Protein AF-A0A7U3GRD9-F1 (afdb_monomer_lite)

Secondary structure (DSSP, 8-state):
------HHHHHHHHHTT--SEEE-SS-EEE-HHHHHHHHHHTT-----------HHHHHHHHHHHHHHHHHHHHHHHTS--------SHHHHHHHHHHHHHHHHHHHHHHH-

Sequence (112 aa):
MSEITDRKELKRSLGKSESLVKFTKSDAMLNEKHIGVLKKLAGRFLIVTNTDLNDKEAVSAYKEQWTIERSFRTIKSFLEIRPVYHWKVDRIKSHVFVCELSLLLSRLIEEG

Structure (mmCIF, N/CA/C/O backbone):
data_AF-A0A7U3GRD9-F1
#
_entry.id   AF-A0A7U3GRD9-F1
#
loop_
_atom_site.group_PDB
_atom_site.id
_atom_site.type_symbol
_atom_site.label_atom_id
_atom_site.label_alt_id
_atom_site.label_comp_id
_atom_site.label_asym_id
_atom_site.label_entity_id
_atom_site.label_seq_id
_atom_site.pdbx_PDB_ins_code
_atom_site.Cartn_x
_atom_site.Cartn_y
_atom_site.Cartn_z
_atom_site.occupancy
_atom_site.B_iso_or_equiv
_atom_site.auth_seq_id
_atom_site.auth_comp_id
_atom_site.auth_asym_id
_atom_site.auth_atom_id
_atom_site.pdbx_PDB_model_num
ATOM 1 N N . MET A 1 1 ? 22.494 10.656 -20.342 1.00 37.72 1 MET A N 1
ATOM 2 C CA . MET A 1 1 ? 21.074 10.442 -20.000 1.00 37.72 1 MET A CA 1
ATOM 3 C C . MET A 1 1 ? 20.423 9.899 -21.260 1.00 37.72 1 MET A C 1
ATOM 5 O O . MET A 1 1 ? 20.237 10.668 -22.187 1.00 37.72 1 MET A O 1
ATOM 9 N N . SER A 1 2 ? 20.289 8.574 -21.405 1.00 41.00 2 SER A N 1
ATOM 10 C CA . SER A 1 2 ? 19.784 8.020 -22.669 1.00 41.00 2 SER A CA 1
ATOM 11 C C . SER A 1 2 ? 18.305 8.365 -22.791 1.00 41.00 2 SER A C 1
ATOM 13 O O . SER A 1 2 ? 17.501 7.847 -22.014 1.00 41.00 2 SER A O 1
ATOM 15 N N . GLU A 1 3 ? 17.976 9.243 -23.733 1.00 45.75 3 GLU A N 1
ATOM 16 C CA . GLU A 1 3 ? 16.608 9.483 -24.177 1.00 45.75 3 GLU A CA 1
ATOM 17 C C . GLU A 1 3 ? 15.943 8.141 -24.475 1.00 45.75 3 GLU A C 1
ATOM 19 O O . GLU A 1 3 ? 16.416 7.350 -25.294 1.00 45.75 3 GLU A O 1
ATOM 24 N N . ILE A 1 4 ? 14.866 7.846 -23.752 1.00 49.62 4 ILE A N 1
ATOM 25 C CA . ILE A 1 4 ? 13.993 6.736 -24.099 1.00 49.62 4 ILE A CA 1
ATOM 26 C C . ILE A 1 4 ? 12.976 7.319 -25.078 1.00 49.62 4 ILE A C 1
ATOM 28 O O . ILE A 1 4 ? 12.031 7.993 -24.680 1.00 49.62 4 ILE A O 1
ATOM 32 N N . THR A 1 5 ? 13.249 7.116 -26.364 1.00 52.41 5 THR A N 1
ATOM 33 C CA . THR A 1 5 ? 12.686 7.856 -27.505 1.00 52.41 5 THR A CA 1
ATOM 34 C C . THR A 1 5 ? 11.188 7.640 -27.775 1.00 52.41 5 THR A C 1
ATOM 36 O O . THR A 1 5 ? 10.647 8.322 -28.634 1.00 52.41 5 THR A O 1
ATOM 39 N N . ASP A 1 6 ? 10.454 6.786 -27.050 1.00 59.50 6 ASP A N 1
ATOM 40 C CA . ASP A 1 6 ? 8.997 6.712 -27.252 1.00 59.50 6 ASP A CA 1
ATOM 41 C C . ASP A 1 6 ? 8.202 6.276 -26.002 1.00 59.50 6 ASP A C 1
ATOM 43 O O . ASP A 1 6 ? 8.162 5.104 -25.609 1.00 59.50 6 ASP A O 1
ATOM 47 N N . ARG A 1 7 ? 7.495 7.239 -25.387 1.00 58.59 7 ARG A N 1
ATOM 48 C CA . ARG A 1 7 ? 6.572 7.034 -24.248 1.00 58.59 7 ARG A CA 1
ATOM 49 C C . ARG A 1 7 ? 5.423 6.081 -24.614 1.00 58.59 7 ARG A C 1
ATOM 51 O O . ARG A 1 7 ? 4.863 5.426 -23.729 1.00 58.59 7 ARG A O 1
ATOM 58 N N . LYS A 1 8 ? 5.065 5.991 -25.901 1.00 58.78 8 LYS A N 1
ATOM 59 C CA . LYS A 1 8 ? 4.002 5.123 -26.427 1.00 58.78 8 LYS A CA 1
ATOM 60 C C . LYS A 1 8 ? 4.475 3.675 -26.539 1.00 58.78 8 LYS A C 1
ATOM 62 O O . LYS A 1 8 ? 3.721 2.770 -26.181 1.00 58.78 8 LYS A O 1
ATOM 67 N N . GLU A 1 9 ? 5.718 3.463 -26.965 1.00 59.34 9 GLU A N 1
ATOM 68 C CA . GLU A 1 9 ? 6.349 2.142 -27.042 1.00 59.34 9 GLU A CA 1
ATOM 69 C C . GLU A 1 9 ? 6.573 1.552 -25.642 1.00 59.34 9 GLU A C 1
ATOM 71 O O . GLU A 1 9 ? 6.168 0.417 -25.395 1.00 59.34 9 GLU A O 1
ATOM 76 N N . LEU A 1 10 ? 7.063 2.357 -24.689 1.00 61.88 10 LEU A N 1
ATOM 77 C CA . LEU A 1 10 ? 7.202 1.963 -23.277 1.00 61.88 10 LEU A CA 1
ATOM 78 C C . LEU A 1 10 ? 5.867 1.549 -22.640 1.00 61.88 10 LEU A C 1
ATOM 80 O O . LEU A 1 10 ? 5.771 0.496 -22.010 1.00 61.88 10 LEU A O 1
ATOM 84 N N . LYS A 1 11 ? 4.807 2.356 -22.807 1.00 60.03 11 LYS A N 1
ATOM 85 C CA . LYS A 1 11 ? 3.467 2.008 -22.297 1.00 60.03 11 LYS A CA 1
ATOM 86 C C . LYS A 1 11 ? 2.943 0.709 -22.913 1.00 60.03 11 LYS A C 1
ATOM 88 O O . LYS A 1 11 ? 2.283 -0.069 -22.227 1.00 60.03 11 LYS A O 1
ATOM 93 N N . ARG A 1 12 ? 3.243 0.464 -24.192 1.00 57.47 12 ARG A N 1
ATOM 94 C CA . ARG A 1 12 ? 2.816 -0.736 -24.922 1.00 57.47 12 ARG A CA 1
ATOM 95 C C . ARG A 1 12 ? 3.586 -1.984 -24.485 1.00 57.47 12 ARG A C 1
ATOM 97 O O . ARG A 1 12 ? 2.961 -3.034 -24.364 1.00 57.47 12 ARG A O 1
ATOM 104 N N . SER A 1 13 ? 4.884 -1.859 -24.202 1.00 55.38 13 SER A N 1
ATOM 105 C CA . SER A 1 13 ? 5.731 -2.962 -23.731 1.00 55.38 13 SER A CA 1
ATOM 106 C C . SER A 1 13 ? 5.526 -3.309 -22.254 1.00 55.38 13 SER A C 1
ATOM 108 O O . SER A 1 13 ? 5.772 -4.445 -21.873 1.00 55.38 13 SER A O 1
ATOM 110 N N . LEU A 1 14 ? 5.099 -2.352 -21.418 1.00 58.22 14 LEU A N 1
ATOM 111 C CA . LEU A 1 14 ? 4.864 -2.565 -19.979 1.00 58.22 14 LEU A CA 1
ATOM 112 C C . LEU A 1 14 ? 3.417 -2.956 -19.651 1.00 58.22 14 LEU A C 1
ATOM 114 O O . LEU A 1 14 ? 3.187 -3.710 -18.712 1.00 58.22 14 LEU A O 1
ATOM 118 N N . GLY A 1 15 ? 2.434 -2.444 -20.402 1.00 49.09 15 GLY A N 1
ATOM 119 C CA . GLY A 1 15 ? 1.006 -2.691 -20.153 1.00 49.09 15 GLY A CA 1
ATOM 120 C C . GLY A 1 15 ? 0.499 -4.051 -20.643 1.00 49.09 15 GLY A C 1
ATOM 121 O O . GLY A 1 15 ? -0.561 -4.509 -20.223 1.00 49.09 15 GLY A O 1
ATOM 122 N N . LYS A 1 16 ? 1.254 -4.719 -21.517 1.00 52.06 16 LYS A N 1
ATOM 123 C CA . LYS A 1 16 ? 1.076 -6.134 -21.842 1.00 52.06 16 LYS A CA 1
ATOM 124 C C . LYS A 1 16 ? 2.309 -6.853 -21.336 1.00 52.06 16 LYS A C 1
ATOM 126 O O . LYS A 1 16 ? 3.412 -6.484 -21.720 1.00 52.06 16 LYS A O 1
ATOM 131 N N . SER A 1 17 ? 2.124 -7.888 -20.519 1.00 52.38 17 SER A N 1
ATOM 132 C CA . SER A 1 17 ? 3.171 -8.881 -20.279 1.00 52.38 17 SER A CA 1
ATOM 133 C C . SER A 1 17 ? 3.413 -9.614 -21.602 1.00 52.38 17 SER A C 1
ATOM 135 O O . SER A 1 17 ? 2.871 -10.686 -21.860 1.00 52.38 17 SER A O 1
ATOM 137 N N . GLU A 1 18 ? 4.105 -8.957 -22.533 1.00 58.31 18 GLU A N 1
ATOM 138 C CA . GLU A 1 18 ? 4.545 -9.608 -23.750 1.00 58.31 18 GLU A CA 1
ATOM 139 C C . GLU A 1 18 ? 5.571 -10.650 -23.327 1.00 58.31 18 GLU A C 1
ATOM 141 O O . GLU A 1 18 ? 6.604 -10.332 -22.740 1.00 58.31 18 GLU A O 1
ATOM 146 N N . SER A 1 19 ? 5.242 -11.911 -23.595 1.00 59.78 19 SER A N 1
ATOM 147 C CA . SER A 1 19 ? 6.135 -13.033 -23.354 1.00 59.78 19 SER A CA 1
ATOM 148 C C . SER A 1 19 ? 7.513 -12.748 -23.961 1.00 59.78 19 SER A C 1
ATOM 150 O O . SER A 1 19 ? 7.627 -12.339 -25.121 1.00 59.78 19 SER A O 1
ATOM 152 N N . LEU A 1 20 ? 8.566 -13.016 -23.182 1.00 63.94 20 LEU A N 1
ATOM 153 C CA . LEU A 1 20 ? 9.961 -12.974 -23.645 1.00 63.94 20 LEU A CA 1
ATOM 154 C C . LEU A 1 20 ? 10.190 -13.893 -24.854 1.00 63.94 20 LEU A C 1
ATOM 156 O O . LEU A 1 20 ? 11.122 -13.693 -25.635 1.00 63.94 20 LEU A O 1
ATOM 160 N N . VAL A 1 21 ? 9.313 -14.884 -25.003 1.00 66.12 21 VAL A N 1
ATOM 161 C CA . VAL A 1 21 ? 9.302 -15.879 -26.063 1.00 66.12 21 VAL A CA 1
ATOM 162 C C . VAL A 1 21 ? 8.058 -15.680 -26.924 1.00 66.12 21 VAL A C 1
ATOM 164 O O . VAL A 1 21 ? 6.925 -15.737 -26.442 1.00 66.12 21 VAL A O 1
ATOM 167 N N . LYS A 1 22 ? 8.247 -15.475 -28.223 1.00 68.62 22 LYS A N 1
ATOM 168 C CA . LYS A 1 22 ? 7.152 -15.553 -29.187 1.00 68.62 22 LYS A CA 1
ATOM 169 C C . LYS A 1 22 ? 6.919 -17.019 -29.513 1.00 68.62 22 LYS A C 1
ATOM 171 O O . LYS A 1 22 ? 7.759 -17.650 -30.147 1.00 68.62 22 LYS A O 1
ATOM 176 N N . PHE A 1 23 ? 5.780 -17.539 -29.072 1.00 67.38 23 PHE A N 1
ATOM 177 C CA . PHE A 1 23 ? 5.329 -18.873 -29.439 1.00 67.38 23 PHE A CA 1
ATOM 178 C C . PHE A 1 23 ? 4.586 -18.804 -30.772 1.00 67.38 23 PHE A C 1
ATOM 180 O O . PHE A 1 23 ? 3.568 -18.120 -30.894 1.00 67.38 23 PHE A O 1
ATOM 187 N N . THR A 1 24 ? 5.097 -19.509 -31.774 1.00 66.56 24 THR A N 1
ATOM 188 C CA . THR A 1 24 ? 4.343 -19.877 -32.977 1.00 66.56 24 THR A CA 1
ATOM 189 C C . THR A 1 24 ? 3.937 -21.348 -32.871 1.00 66.56 24 THR A C 1
ATOM 191 O O . THR A 1 24 ? 4.454 -22.065 -32.018 1.00 66.56 24 THR A O 1
ATOM 194 N N . LYS A 1 25 ? 2.991 -21.809 -33.704 1.00 62.59 25 LYS A N 1
ATOM 195 C CA . LYS A 1 25 ? 2.435 -23.180 -33.649 1.00 62.59 25 LYS A CA 1
ATOM 196 C C . LYS A 1 25 ? 3.491 -24.300 -33.645 1.00 62.59 25 LYS A C 1
ATOM 198 O O . LYS A 1 25 ? 3.160 -25.391 -33.193 1.00 62.59 25 LYS A O 1
ATOM 203 N N . SER A 1 26 ? 4.709 -24.026 -34.118 1.00 61.50 26 SER A N 1
ATOM 204 C CA . SER A 1 26 ? 5.775 -25.024 -34.250 1.00 61.50 26 SER A CA 1
ATOM 205 C C . SER A 1 26 ? 7.139 -24.577 -33.715 1.00 61.50 26 SER A C 1
ATOM 207 O O . SER A 1 26 ? 7.975 -25.438 -33.488 1.00 61.50 26 SER A O 1
ATOM 209 N N . ASP A 1 27 ? 7.358 -23.280 -33.463 1.00 62.19 27 ASP A N 1
ATOM 210 C CA . ASP A 1 27 ? 8.661 -22.756 -33.038 1.00 62.19 27 ASP A CA 1
ATOM 211 C C . ASP A 1 27 ? 8.542 -21.643 -31.993 1.00 62.19 27 ASP A C 1
ATOM 213 O O . ASP A 1 27 ? 7.629 -20.807 -32.020 1.00 62.19 27 ASP A O 1
ATOM 217 N N . ALA A 1 28 ? 9.515 -21.609 -31.085 1.00 74.00 28 ALA A N 1
ATOM 218 C CA . ALA A 1 28 ? 9.675 -20.574 -30.076 1.00 74.00 28 ALA A CA 1
ATOM 219 C C . ALA A 1 28 ? 10.867 -19.678 -30.441 1.00 74.00 28 ALA A C 1
ATOM 221 O O . ALA A 1 28 ? 12.005 -20.140 -30.486 1.00 74.00 28 ALA A O 1
ATOM 222 N N . MET A 1 29 ? 10.618 -18.388 -30.679 1.00 72.81 29 MET A N 1
ATOM 223 C CA . MET A 1 29 ? 11.675 -17.407 -30.962 1.00 72.81 29 MET A CA 1
ATOM 224 C C . MET A 1 29 ? 11.797 -16.384 -29.838 1.00 72.81 29 MET A C 1
ATOM 226 O O . MET A 1 29 ? 10.801 -15.930 -29.270 1.00 72.81 29 MET A O 1
ATOM 230 N N . LEU A 1 30 ? 13.030 -15.980 -29.539 1.00 78.19 30 LEU A N 1
ATOM 231 C CA . LEU A 1 30 ? 13.310 -14.988 -28.510 1.00 78.19 30 LEU A CA 1
ATOM 232 C C . LEU A 1 30 ? 12.969 -13.571 -28.999 1.00 78.19 30 LEU A C 1
ATOM 23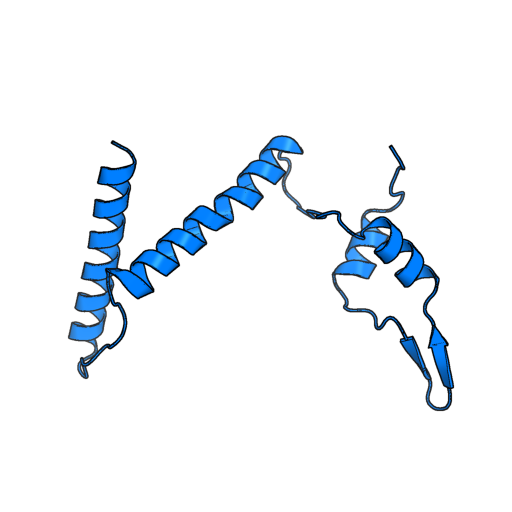4 O O . LEU A 1 30 ?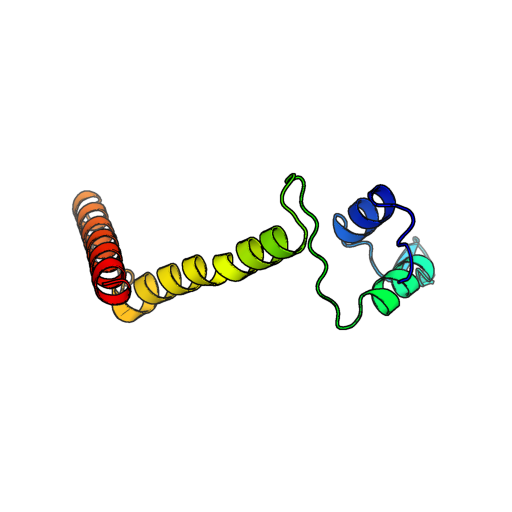 13.331 -13.173 -30.106 1.00 78.19 30 LEU A O 1
ATOM 238 N N . ASN A 1 31 ? 12.289 -12.780 -28.169 1.00 80.75 31 ASN A N 1
ATOM 239 C CA . ASN A 1 31 ? 11.977 -11.389 -28.488 1.00 80.75 31 ASN A CA 1
ATOM 240 C C . ASN A 1 31 ? 13.128 -10.458 -28.070 1.00 80.75 31 ASN A C 1
ATOM 242 O O . ASN A 1 31 ? 13.094 -9.839 -27.004 1.00 80.75 31 ASN A O 1
ATOM 246 N N . GLU A 1 32 ? 14.151 -10.339 -28.919 1.00 79.62 32 GLU A N 1
ATOM 247 C CA . GLU A 1 32 ? 15.359 -9.549 -28.625 1.00 79.62 32 GLU A CA 1
ATOM 248 C C . GLU A 1 32 ? 15.073 -8.077 -28.299 1.00 79.62 32 GLU A C 1
ATOM 250 O O . GLU A 1 32 ? 15.714 -7.502 -27.418 1.00 79.62 32 GLU A O 1
ATOM 255 N N . LYS A 1 33 ? 14.070 -7.472 -28.950 1.00 78.06 33 LYS A N 1
ATOM 256 C CA . LYS A 1 33 ? 13.671 -6.079 -28.694 1.00 78.06 33 LYS A CA 1
ATOM 257 C C . LYS A 1 33 ? 13.185 -5.893 -27.258 1.00 78.06 33 LYS A C 1
ATOM 259 O O . LYS A 1 33 ? 13.648 -4.993 -26.560 1.00 78.06 33 LYS A O 1
ATOM 264 N N . HIS A 1 34 ? 12.301 -6.780 -26.800 1.00 72.94 34 HIS A N 1
ATOM 265 C CA . HIS A 1 34 ? 11.767 -6.741 -25.439 1.00 72.94 34 HIS A CA 1
ATOM 266 C C . HIS A 1 34 ? 12.882 -6.982 -24.409 1.00 72.94 34 HIS A C 1
ATOM 268 O O . HIS A 1 34 ? 12.981 -6.278 -23.404 1.00 72.94 34 HIS A O 1
ATOM 274 N N . ILE A 1 35 ? 13.794 -7.911 -24.698 1.00 80.44 35 ILE A N 1
ATOM 275 C CA . ILE A 1 35 ? 14.949 -8.190 -23.836 1.00 80.44 35 ILE A CA 1
ATOM 276 C C . ILE A 1 35 ? 15.890 -6.991 -23.749 1.00 80.44 35 ILE A C 1
ATOM 278 O O . ILE A 1 35 ? 16.391 -6.691 -22.667 1.00 80.44 35 ILE A O 1
ATOM 282 N N . GLY A 1 36 ? 16.116 -6.274 -24.850 1.00 81.88 36 GLY A N 1
ATOM 283 C CA . GLY A 1 36 ? 16.897 -5.039 -24.849 1.00 81.88 36 GLY A CA 1
ATOM 284 C C . GLY A 1 36 ? 16.302 -3.972 -23.926 1.00 81.88 36 GLY A C 1
ATOM 285 O O . GLY A 1 36 ? 17.036 -3.341 -23.163 1.00 81.88 36 GLY A O 1
ATOM 286 N N . VAL A 1 37 ? 14.976 -3.810 -23.939 1.00 77.56 37 VAL A N 1
ATOM 287 C CA . VAL A 1 37 ? 14.263 -2.889 -23.037 1.00 77.56 37 VAL A CA 1
ATOM 288 C C . VAL A 1 37 ? 14.391 -3.336 -21.581 1.00 77.56 37 VAL A C 1
ATOM 290 O O . VAL A 1 37 ? 14.780 -2.533 -20.735 1.00 77.56 37 VAL A O 1
ATOM 293 N N . LEU A 1 38 ? 14.162 -4.616 -21.276 1.00 77.06 38 LEU A N 1
ATOM 294 C CA . LEU A 1 38 ? 14.293 -5.131 -19.909 1.00 77.06 38 LEU A CA 1
ATOM 295 C C . LEU A 1 38 ? 15.725 -5.052 -19.379 1.00 77.06 38 LEU A C 1
ATOM 297 O O . LEU A 1 38 ? 15.917 -4.669 -18.231 1.00 77.06 38 LEU A O 1
ATOM 301 N N . LYS A 1 39 ? 16.744 -5.309 -20.208 1.00 83.56 39 LYS A N 1
ATOM 302 C CA . LYS A 1 39 ? 18.154 -5.088 -19.837 1.00 83.56 39 LYS A CA 1
ATOM 303 C C . LYS A 1 39 ? 18.417 -3.626 -19.472 1.00 83.56 39 LYS A C 1
ATOM 305 O O . LYS A 1 39 ? 19.140 -3.355 -18.519 1.00 83.56 39 LYS A O 1
ATOM 310 N N . LYS A 1 40 ? 17.801 -2.675 -20.184 1.00 82.00 40 LYS A N 1
ATOM 311 C CA . LYS A 1 40 ? 17.856 -1.244 -19.841 1.00 82.00 40 LYS A CA 1
ATOM 312 C C . LYS A 1 40 ? 17.010 -0.882 -18.616 1.00 82.00 40 LYS A C 1
ATOM 314 O O . LYS A 1 40 ? 17.192 0.208 -18.089 1.00 82.00 40 LYS A O 1
ATOM 319 N N . LEU A 1 41 ? 16.101 -1.724 -18.150 1.00 78.19 41 LEU A N 1
ATOM 320 C CA . LEU A 1 41 ? 15.307 -1.471 -16.943 1.00 78.19 41 LEU A CA 1
ATOM 321 C C . LEU A 1 41 ? 15.794 -2.280 -15.738 1.00 78.19 41 LEU A C 1
ATOM 323 O O . LEU A 1 41 ? 15.384 -1.999 -14.618 1.00 78.19 41 LEU A O 1
ATOM 327 N N . ALA A 1 42 ? 16.694 -3.242 -15.940 1.00 81.81 42 ALA A N 1
ATOM 328 C CA . ALA A 1 42 ? 17.245 -4.068 -14.879 1.00 81.81 42 ALA A CA 1
ATOM 329 C C . ALA A 1 42 ? 17.832 -3.197 -13.753 1.00 81.81 42 ALA A C 1
ATOM 331 O O . ALA A 1 42 ? 18.708 -2.362 -13.985 1.00 81.81 42 ALA A O 1
ATOM 332 N N . GLY A 1 43 ? 17.309 -3.375 -12.536 1.00 81.12 43 GLY A N 1
ATOM 333 C CA . GLY A 1 43 ? 17.714 -2.615 -11.349 1.00 81.12 43 GLY A CA 1
ATOM 334 C C . GLY A 1 43 ? 17.171 -1.183 -11.266 1.00 81.12 43 GLY A C 1
ATOM 335 O O . GLY A 1 43 ? 17.554 -0.450 -10.357 1.00 81.12 43 GLY A O 1
ATOM 336 N N . ARG A 1 44 ? 16.291 -0.761 -12.183 1.00 82.62 44 ARG A N 1
ATOM 337 C CA . ARG A 1 44 ? 15.637 0.554 -12.166 1.00 82.62 44 ARG A CA 1
ATOM 338 C C . ARG A 1 44 ? 14.133 0.409 -11.953 1.00 82.62 44 ARG A C 1
ATOM 340 O O . ARG A 1 44 ? 13.489 -0.430 -12.574 1.00 82.62 44 ARG A O 1
ATOM 347 N N . PHE A 1 45 ? 13.570 1.279 -11.120 1.00 80.25 45 PHE A N 1
ATOM 348 C CA . PHE A 1 45 ? 12.123 1.438 -10.996 1.00 80.25 45 PHE A CA 1
ATOM 349 C C . PHE A 1 45 ? 11.652 2.500 -11.984 1.00 80.25 45 PHE A C 1
ATOM 351 O O . PHE A 1 45 ? 12.168 3.617 -11.990 1.00 80.25 45 PHE A O 1
ATOM 358 N N . LEU A 1 46 ? 10.685 2.146 -12.825 1.00 81.75 46 LEU A N 1
ATOM 359 C CA . LEU A 1 46 ? 10.074 3.063 -13.777 1.00 81.75 46 LEU A CA 1
ATOM 360 C C . LEU A 1 46 ? 8.675 3.434 -13.291 1.00 81.75 46 LEU A C 1
ATOM 362 O O . LEU A 1 46 ? 7.828 2.560 -13.122 1.00 81.75 46 LEU A O 1
ATOM 366 N N . ILE A 1 47 ? 8.433 4.729 -13.116 1.00 83.19 47 ILE A N 1
ATOM 367 C CA . ILE A 1 47 ? 7.117 5.266 -12.774 1.00 83.19 47 ILE A CA 1
ATOM 368 C C . ILE A 1 47 ? 6.509 5.848 -14.047 1.00 83.19 47 ILE A C 1
ATOM 370 O O . ILE A 1 47 ? 7.107 6.699 -14.704 1.00 83.19 47 ILE A O 1
ATOM 374 N N . VAL A 1 48 ? 5.316 5.379 -14.405 1.00 82.81 48 VAL A N 1
ATOM 375 C CA . VAL A 1 48 ? 4.554 5.901 -15.542 1.00 82.81 48 VAL A CA 1
ATOM 376 C C . VAL A 1 48 ? 3.285 6.537 -15.004 1.00 82.81 48 VAL A C 1
ATOM 378 O O . VAL A 1 48 ? 2.367 5.837 -14.593 1.00 82.81 48 VAL A O 1
ATOM 381 N N . THR A 1 49 ? 3.229 7.864 -15.043 1.00 82.31 49 THR A N 1
ATOM 382 C CA . THR A 1 49 ? 2.073 8.637 -14.582 1.00 82.31 49 THR A CA 1
ATOM 383 C C . THR A 1 49 ? 1.474 9.482 -15.711 1.00 82.31 49 THR A C 1
ATOM 385 O O . THR A 1 49 ? 2.122 9.741 -16.736 1.00 82.31 49 THR A O 1
ATOM 388 N N . ASN A 1 50 ? 0.205 9.853 -15.554 1.00 86.62 50 ASN A N 1
ATOM 389 C CA . ASN A 1 50 ? -0.513 10.853 -16.347 1.00 86.62 50 ASN A CA 1
ATOM 390 C C . ASN A 1 50 ? -0.654 12.196 -15.607 1.00 86.62 50 ASN A C 1
ATOM 392 O O . ASN A 1 50 ? -1.371 13.059 -16.096 1.00 86.62 50 ASN A O 1
ATOM 396 N N . THR A 1 51 ? -0.017 12.351 -14.446 1.00 85.69 51 THR A N 1
ATOM 397 C CA . THR A 1 51 ? -0.024 13.589 -13.660 1.00 85.69 51 THR A CA 1
ATOM 398 C C . THR A 1 51 ? 0.940 14.623 -14.227 1.00 85.69 51 THR A C 1
ATOM 400 O O . THR A 1 51 ? 1.995 14.255 -14.743 1.00 85.69 51 THR A O 1
ATOM 403 N N . ASP A 1 52 ? 0.626 15.899 -14.014 1.00 89.38 52 ASP A N 1
ATOM 404 C CA . ASP A 1 52 ? 1.484 17.040 -14.369 1.00 89.38 52 ASP A CA 1
ATOM 405 C C . ASP A 1 52 ? 2.496 17.406 -13.262 1.00 89.38 52 ASP A C 1
ATOM 407 O O . ASP A 1 52 ? 3.134 18.453 -13.308 1.00 89.38 52 ASP A O 1
ATOM 411 N N . LEU A 1 53 ? 2.631 16.544 -12.247 1.00 88.62 53 LEU A N 1
ATOM 412 C CA . LEU A 1 53 ? 3.595 16.693 -11.156 1.00 88.62 53 LEU A CA 1
ATOM 413 C C . LEU A 1 53 ? 5.034 16.639 -11.671 1.00 88.62 53 LEU A C 1
ATOM 415 O O . LEU A 1 53 ? 5.342 15.902 -12.612 1.00 88.62 53 LEU A O 1
ATOM 419 N N . ASN A 1 54 ? 5.932 17.354 -10.995 1.00 90.12 54 ASN A N 1
ATOM 420 C CA . ASN A 1 54 ? 7.358 17.273 -11.285 1.00 90.12 54 ASN A CA 1
ATOM 421 C C . ASN A 1 54 ? 7.911 15.874 -10.947 1.00 90.12 54 ASN A C 1
ATOM 423 O O . ASN A 1 54 ? 7.409 15.199 -10.048 1.00 90.12 54 ASN A O 1
ATOM 427 N N . ASP A 1 55 ? 9.001 15.457 -11.594 1.00 86.88 55 ASP A N 1
ATOM 428 C CA . ASP A 1 55 ? 9.592 14.117 -11.443 1.00 86.88 55 ASP A CA 1
ATOM 429 C C . ASP A 1 55 ? 9.847 13.744 -9.973 1.00 86.88 55 ASP A C 1
ATOM 431 O O . ASP A 1 55 ? 9.559 12.630 -9.534 1.00 86.88 55 ASP A O 1
ATOM 435 N N . LYS A 1 56 ? 10.365 14.692 -9.180 1.00 88.25 56 LYS A N 1
ATOM 436 C CA . LYS A 1 56 ? 10.632 14.480 -7.748 1.00 88.25 56 LYS A CA 1
ATOM 437 C C . LYS A 1 56 ? 9.351 14.306 -6.932 1.00 88.25 56 LYS A C 1
ATOM 439 O O . LYS A 1 56 ? 9.320 13.471 -6.032 1.00 88.25 56 LYS A O 1
ATOM 444 N N . GLU A 1 57 ? 8.316 15.075 -7.249 1.00 87.75 57 GLU A N 1
ATOM 445 C CA . GLU A 1 57 ? 7.021 15.023 -6.565 1.00 87.75 57 GLU A CA 1
ATOM 446 C C . GLU A 1 57 ? 6.288 13.729 -6.908 1.00 87.75 57 GLU A C 1
ATOM 448 O O . GLU A 1 57 ? 5.785 13.056 -6.015 1.00 87.75 57 GLU A O 1
ATOM 453 N N . ALA A 1 58 ? 6.324 13.311 -8.176 1.00 88.38 58 ALA A N 1
ATOM 454 C CA . ALA A 1 58 ? 5.772 12.035 -8.614 1.00 88.38 58 ALA A CA 1
ATOM 455 C C . ALA A 1 58 ? 6.441 10.847 -7.899 1.00 88.38 58 ALA A C 1
ATOM 457 O O . ALA A 1 58 ? 5.762 9.907 -7.481 1.00 88.38 58 ALA A O 1
ATOM 458 N N . VAL A 1 59 ? 7.766 10.893 -7.705 1.00 88.94 59 VAL A N 1
ATOM 459 C CA . VAL A 1 59 ? 8.492 9.877 -6.925 1.00 88.94 59 VAL A CA 1
ATOM 460 C C . VAL A 1 59 ? 8.112 9.922 -5.442 1.00 88.94 59 VAL A C 1
ATOM 462 O O . VAL A 1 59 ? 7.966 8.857 -4.840 1.00 88.94 59 VAL A O 1
ATOM 465 N N . SER A 1 60 ? 7.961 11.109 -4.842 1.00 88.19 60 SER A N 1
ATOM 466 C CA . SER A 1 60 ? 7.536 11.241 -3.437 1.00 88.19 60 SER A CA 1
ATOM 467 C C . SER A 1 60 ? 6.141 10.662 -3.231 1.00 88.19 60 SER A C 1
ATOM 469 O O . SER A 1 60 ? 5.974 9.753 -2.423 1.00 88.19 60 SER A O 1
ATOM 471 N N . ALA A 1 61 ? 5.181 11.082 -4.056 1.00 86.38 61 ALA A N 1
ATOM 472 C CA . ALA A 1 61 ? 3.805 10.605 -4.010 1.00 86.38 61 ALA A CA 1
ATOM 473 C C . ALA A 1 61 ? 3.717 9.081 -4.195 1.00 86.38 61 ALA A C 1
ATOM 475 O O . ALA A 1 61 ? 2.981 8.402 -3.482 1.00 86.38 61 ALA A O 1
ATOM 476 N N . TYR A 1 62 ? 4.516 8.510 -5.106 1.00 86.88 62 TYR A N 1
ATOM 477 C CA . TYR A 1 62 ? 4.594 7.055 -5.261 1.00 86.88 62 TYR A CA 1
ATOM 478 C C . TYR A 1 62 ? 5.122 6.360 -3.996 1.00 86.88 62 TYR A C 1
ATOM 480 O O . TYR A 1 62 ? 4.604 5.320 -3.595 1.00 86.88 62 TYR A O 1
ATOM 488 N N . LYS A 1 63 ? 6.142 6.922 -3.338 1.00 84.94 63 LYS A N 1
ATOM 489 C CA . LYS A 1 63 ? 6.694 6.359 -2.094 1.00 84.94 63 LYS A CA 1
ATOM 490 C C . LYS A 1 63 ? 5.731 6.484 -0.914 1.00 84.94 63 LYS A C 1
ATOM 492 O O . LYS A 1 63 ? 5.690 5.588 -0.074 1.00 84.94 63 LYS A O 1
ATOM 497 N N . GLU A 1 64 ? 4.936 7.546 -0.866 1.00 85.56 64 GLU A N 1
ATOM 498 C CA . GLU A 1 64 ? 3.915 7.773 0.165 1.00 85.56 64 GLU A CA 1
ATOM 499 C C . GLU A 1 64 ? 2.785 6.735 0.133 1.00 85.56 64 GLU A C 1
ATOM 501 O O . GLU A 1 64 ? 2.119 6.525 1.147 1.00 85.56 64 GLU A O 1
ATOM 506 N N . GLN A 1 65 ? 2.619 5.984 -0.962 1.00 81.69 65 GLN A N 1
ATOM 507 C CA . GLN A 1 65 ? 1.711 4.833 -1.006 1.00 81.69 65 GLN A CA 1
ATOM 508 C C . GLN A 1 65 ? 2.010 3.811 0.107 1.00 81.69 65 GLN A C 1
ATOM 510 O O . GLN A 1 65 ? 1.093 3.177 0.639 1.00 81.69 65 GLN A O 1
ATOM 515 N N . TRP A 1 66 ? 3.273 3.687 0.527 1.00 82.19 66 TRP A N 1
ATOM 516 C CA . TRP A 1 66 ? 3.647 2.814 1.639 1.00 82.19 66 TRP A CA 1
ATOM 517 C C . TRP A 1 66 ? 2.986 3.221 2.966 1.00 82.19 66 TRP A C 1
ATOM 519 O O . TRP A 1 66 ? 2.710 2.365 3.807 1.00 82.19 66 TRP A O 1
ATOM 529 N N . THR A 1 67 ? 2.646 4.498 3.149 1.00 80.50 67 THR A N 1
ATOM 530 C CA . THR A 1 67 ? 1.905 4.980 4.324 1.00 80.50 67 THR A CA 1
ATOM 531 C C . THR A 1 67 ? 0.527 4.330 4.408 1.00 80.50 67 THR A C 1
ATOM 533 O O . THR A 1 67 ? 0.115 3.886 5.482 1.00 80.50 67 THR A O 1
ATOM 536 N N . ILE A 1 68 ? -0.155 4.192 3.269 1.00 80.75 68 ILE A N 1
ATOM 537 C CA . ILE A 1 68 ? -1.454 3.518 3.170 1.00 80.75 68 ILE A CA 1
ATOM 538 C C . ILE A 1 68 ? -1.295 2.023 3.469 1.00 80.75 68 ILE A C 1
ATOM 540 O O . ILE A 1 68 ? -2.053 1.457 4.259 1.00 80.75 68 ILE A O 1
ATOM 544 N N . GLU A 1 69 ? -0.278 1.373 2.901 1.00 83.62 69 GLU A N 1
ATOM 545 C CA . GLU A 1 69 ? 0.009 -0.039 3.190 1.00 83.62 69 GLU A CA 1
ATOM 546 C C . GLU A 1 69 ? 0.312 -0.278 4.672 1.00 83.62 69 GLU A C 1
ATOM 548 O O . GLU A 1 69 ? -0.141 -1.270 5.253 1.00 83.62 69 GLU A O 1
ATOM 553 N N . ARG A 1 70 ? 1.049 0.641 5.303 1.00 82.50 70 ARG A N 1
ATOM 554 C CA . ARG A 1 70 ? 1.327 0.620 6.738 1.00 82.50 70 ARG A CA 1
ATOM 555 C C . ARG A 1 70 ? 0.045 0.783 7.548 1.00 82.50 70 ARG A C 1
ATOM 557 O O . ARG A 1 70 ? -0.164 -0.008 8.460 1.00 82.50 70 ARG A O 1
ATOM 564 N N . SER A 1 71 ? -0.840 1.711 7.180 1.00 80.62 71 SER A N 1
ATOM 565 C CA . SER A 1 71 ? -2.158 1.862 7.816 1.00 80.62 71 SER A CA 1
ATOM 566 C C . SER A 1 71 ? -2.972 0.567 7.745 1.00 80.62 71 SER A C 1
ATOM 568 O O . SER A 1 71 ? -3.459 0.081 8.764 1.00 80.62 71 SER A O 1
ATOM 570 N N . PHE A 1 72 ? -3.045 -0.066 6.569 1.00 79.44 72 PHE A N 1
ATOM 571 C CA . PHE A 1 72 ? -3.735 -1.350 6.417 1.00 79.44 72 PHE A CA 1
ATOM 572 C C . PHE A 1 72 ? -3.084 -2.481 7.211 1.00 79.44 72 PHE A C 1
ATOM 574 O O . PHE A 1 72 ? -3.784 -3.379 7.683 1.00 79.44 72 PHE A O 1
ATOM 581 N N . ARG A 1 73 ? -1.757 -2.467 7.352 1.00 81.19 73 ARG A N 1
ATOM 582 C CA . ARG A 1 73 ? -1.042 -3.418 8.203 1.00 81.19 73 ARG A CA 1
ATOM 583 C C . ARG A 1 73 ? -1.437 -3.224 9.664 1.00 81.19 73 ARG A C 1
ATOM 585 O O . ARG A 1 73 ? -1.844 -4.202 10.276 1.00 81.19 73 ARG A O 1
ATOM 592 N N . THR A 1 74 ? -1.415 -1.992 10.173 1.00 78.50 74 THR A N 1
ATOM 593 C CA . THR A 1 74 ? -1.830 -1.654 11.545 1.00 78.50 74 THR A CA 1
ATOM 594 C C . THR A 1 74 ? -3.265 -2.098 11.831 1.00 78.50 74 THR A C 1
ATOM 596 O O . THR A 1 74 ? -3.505 -2.750 12.847 1.00 78.50 74 THR A O 1
ATOM 599 N N . ILE A 1 75 ? -4.200 -1.846 10.906 1.00 80.12 75 ILE A N 1
ATOM 600 C CA . ILE A 1 75 ? -5.594 -2.313 11.022 1.00 80.12 75 ILE A CA 1
ATOM 601 C C . ILE A 1 75 ? -5.671 -3.841 11.163 1.00 80.12 75 ILE A C 1
ATOM 603 O O . ILE A 1 75 ? -6.458 -4.369 11.946 1.00 80.12 75 ILE A O 1
ATOM 607 N N . LYS A 1 76 ? -4.873 -4.571 10.380 1.00 74.38 76 LYS A N 1
ATOM 608 C CA . LYS A 1 76 ? -4.920 -6.038 10.344 1.00 74.38 76 LYS A CA 1
ATOM 609 C C . LYS A 1 76 ? -4.196 -6.695 11.516 1.00 74.38 76 LYS A C 1
ATOM 611 O O . LYS A 1 76 ? -4.630 -7.762 11.928 1.00 74.38 76 LYS A O 1
ATOM 616 N N . SER A 1 77 ? -3.099 -6.112 12.002 1.00 72.19 77 SER A N 1
ATOM 617 C CA . SER A 1 77 ? -2.240 -6.734 13.016 1.00 72.19 77 SER A CA 1
ATOM 618 C C . SER A 1 77 ? -2.493 -6.233 14.432 1.00 72.19 77 SER A C 1
ATOM 620 O O . SER A 1 77 ? -2.509 -7.040 15.347 1.00 72.19 77 SER A O 1
ATOM 622 N N . PHE A 1 78 ? -2.646 -4.920 14.628 1.00 66.75 78 PHE A N 1
ATOM 623 C CA . PHE A 1 78 ? -2.773 -4.327 15.965 1.00 66.75 78 PHE A CA 1
ATOM 624 C C . PHE A 1 78 ? -4.234 -4.157 16.373 1.00 66.75 78 PHE A C 1
ATOM 626 O O . PHE A 1 78 ? -4.602 -4.427 17.508 1.00 66.75 78 PHE A O 1
ATOM 633 N N . LEU A 1 79 ? -5.073 -3.732 15.427 1.00 65.19 79 LEU A N 1
ATOM 634 C CA . LEU A 1 79 ? -6.505 -3.528 15.658 1.00 65.19 79 LEU A CA 1
ATOM 635 C C . LEU A 1 79 ? -7.340 -4.784 15.389 1.00 65.19 79 LEU A C 1
ATOM 637 O O . LEU A 1 79 ? -8.557 -4.728 15.535 1.00 65.19 79 LEU A O 1
ATOM 641 N N . GLU A 1 80 ? -6.684 -5.880 14.983 1.00 66.88 80 GLU A N 1
ATOM 642 C CA . GLU A 1 80 ? -7.263 -7.211 14.776 1.00 66.88 80 GLU A CA 1
ATOM 643 C C . GLU A 1 80 ? -8.659 -7.181 14.131 1.00 66.88 80 GLU A C 1
ATOM 645 O O . GLU A 1 80 ? -9.592 -7.832 14.598 1.00 66.88 80 GLU A O 1
ATOM 650 N N .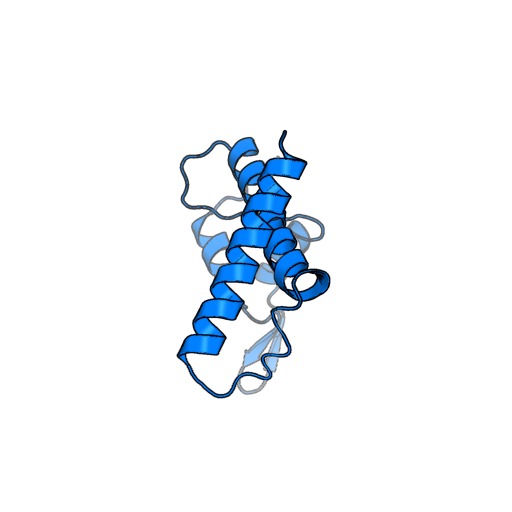 ILE A 1 81 ? -8.816 -6.478 12.99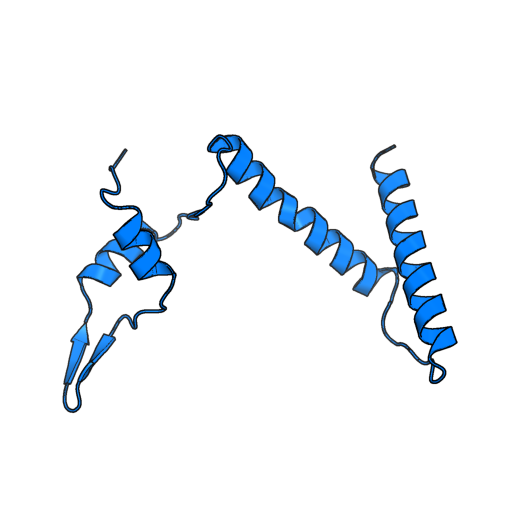6 1.00 65.81 81 ILE A N 1
ATOM 651 C CA . ILE A 1 81 ? -10.092 -6.477 12.241 1.00 65.81 81 ILE A CA 1
ATOM 652 C C . ILE A 1 81 ? -10.543 -7.893 11.830 1.00 65.81 81 ILE A C 1
ATOM 654 O O . ILE A 1 81 ? -11.655 -8.115 11.348 1.00 65.81 81 ILE A O 1
ATOM 658 N N . ARG A 1 82 ? -9.647 -8.875 11.964 1.00 68.12 82 ARG A N 1
ATOM 659 C CA . ARG A 1 82 ? -9.969 -10.294 11.964 1.00 68.12 82 ARG A CA 1
ATOM 660 C C . ARG A 1 82 ? -9.375 -10.919 13.227 1.00 68.12 82 ARG A C 1
ATOM 662 O O . ARG A 1 82 ? -8.194 -10.694 13.471 1.00 68.12 82 ARG A O 1
ATOM 669 N N . PRO A 1 83 ? -10.140 -11.754 13.950 1.00 59.97 83 PRO A N 1
ATOM 670 C CA . PRO A 1 83 ? -11.299 -12.498 13.456 1.00 59.97 83 PRO A CA 1
ATOM 671 C C . PRO A 1 83 ? -12.635 -11.830 13.813 1.00 59.97 83 PRO A C 1
ATOM 673 O O . PRO A 1 83 ? -12.932 -11.551 14.971 1.00 59.97 83 PRO A O 1
ATOM 676 N N . VAL A 1 84 ? -13.499 -11.640 12.811 1.00 65.50 84 VAL A N 1
ATOM 677 C CA . VAL A 1 84 ? -14.866 -11.151 13.030 1.00 65.50 84 VAL A CA 1
ATOM 678 C C . VAL A 1 84 ? -15.731 -12.317 13.518 1.00 65.50 84 VAL A C 1
ATOM 680 O O . VAL A 1 84 ? -16.402 -12.974 12.731 1.00 65.50 84 VAL A O 1
ATOM 683 N N . TYR A 1 85 ? -15.753 -12.574 14.825 1.00 69.81 85 TYR A N 1
ATOM 684 C CA . TYR A 1 85 ? -16.639 -13.583 15.436 1.00 69.81 85 TYR A CA 1
ATOM 685 C C . TYR A 1 85 ? -18.116 -13.138 15.517 1.00 69.81 85 TYR A C 1
ATOM 687 O O . TYR A 1 85 ? -18.933 -13.724 16.230 1.00 69.81 85 TYR A O 1
ATOM 695 N N . HIS A 1 86 ? -18.476 -12.070 14.801 1.00 75.62 86 HIS A N 1
ATOM 696 C CA . HIS A 1 86 ? -19.804 -11.477 14.803 1.00 75.62 86 HIS A CA 1
ATOM 697 C C . HIS A 1 86 ? -20.634 -11.988 13.624 1.00 75.62 86 HIS A C 1
ATOM 699 O O . HIS A 1 86 ? -20.237 -11.873 12.473 1.00 75.62 86 HIS A O 1
ATOM 705 N N . TRP A 1 87 ? -21.832 -12.487 13.926 1.00 76.19 87 TRP A N 1
ATOM 706 C CA . TRP A 1 87 ? -22.756 -13.072 12.947 1.00 76.19 87 TRP A CA 1
ATOM 707 C C . TRP A 1 87 ? -23.829 -12.078 12.480 1.00 76.19 87 TRP A C 1
ATOM 709 O O . TRP A 1 87 ? -24.393 -12.211 11.400 1.00 76.19 87 TRP A O 1
ATOM 719 N N . LYS A 1 88 ? -24.123 -11.062 13.306 1.00 86.38 88 LYS A N 1
ATOM 720 C CA . LYS A 1 88 ? -25.078 -9.993 12.987 1.00 86.38 88 LYS A CA 1
ATOM 721 C C . LYS A 1 88 ? -24.368 -8.863 12.250 1.00 86.38 88 LYS A C 1
ATOM 723 O O . LYS A 1 88 ? -23.383 -8.333 12.763 1.00 86.38 88 LYS A O 1
ATOM 728 N N . VAL A 1 89 ? -24.934 -8.449 11.116 1.00 85.75 89 VAL A N 1
ATOM 729 C CA . VAL A 1 89 ? -24.399 -7.391 10.241 1.00 85.75 89 VAL A CA 1
ATOM 730 C C . VAL A 1 89 ? -24.098 -6.101 11.006 1.00 85.75 89 VAL A C 1
ATOM 732 O O . VAL A 1 89 ? -23.036 -5.516 10.812 1.00 85.75 89 VAL A O 1
ATOM 735 N N . ASP A 1 90 ? -24.969 -5.688 11.927 1.00 87.69 90 ASP A N 1
ATOM 736 C CA . ASP A 1 90 ? -24.762 -4.447 12.684 1.00 87.69 90 ASP A CA 1
ATOM 737 C C . ASP A 1 90 ? -23.526 -4.505 13.585 1.00 87.69 90 ASP A C 1
ATOM 739 O O . ASP A 1 90 ? -22.766 -3.545 13.649 1.00 87.69 90 ASP A O 1
ATOM 743 N N . ARG A 1 91 ? -23.246 -5.659 14.208 1.00 83.69 91 ARG A N 1
ATOM 744 C CA . ARG A 1 91 ? -22.044 -5.823 15.042 1.00 83.69 91 ARG A CA 1
ATOM 745 C C . ARG A 1 91 ? -20.761 -5.849 14.220 1.00 83.69 91 ARG A C 1
ATOM 747 O O . ARG A 1 91 ? -19.740 -5.348 14.680 1.00 83.69 91 ARG A O 1
ATOM 754 N N . ILE A 1 92 ? -20.825 -6.378 12.998 1.00 84.44 92 ILE A N 1
ATOM 755 C CA . ILE A 1 92 ? -19.710 -6.310 12.047 1.00 84.44 92 ILE A CA 1
ATOM 756 C C . ILE A 1 92 ? -19.421 -4.844 11.702 1.00 84.44 92 ILE A C 1
ATOM 758 O O . ILE A 1 92 ? -18.276 -4.412 11.807 1.00 84.44 92 ILE A O 1
ATOM 762 N N . LYS A 1 93 ? -20.455 -4.060 11.366 1.00 86.88 93 LYS A N 1
ATOM 763 C CA . LYS A 1 93 ? -20.311 -2.627 11.060 1.00 86.88 93 LYS A CA 1
ATOM 764 C C . LYS A 1 93 ? -19.723 -1.846 12.235 1.00 86.88 93 LYS A C 1
ATOM 766 O O . LYS A 1 93 ? -18.798 -1.067 12.029 1.00 86.88 93 LYS A O 1
ATOM 771 N N . SER A 1 94 ? -20.212 -2.077 13.456 1.00 87.56 94 SER A N 1
ATOM 772 C CA . SER A 1 94 ? -19.682 -1.415 14.654 1.00 87.56 94 SER A CA 1
ATOM 773 C C . SER A 1 94 ? -18.216 -1.762 14.915 1.00 87.56 94 SER A C 1
ATOM 775 O O . SER A 1 94 ? -17.440 -0.870 15.235 1.00 87.56 94 SER A O 1
ATOM 777 N N . HIS A 1 95 ? -17.812 -3.024 14.748 1.00 85.06 95 HIS A N 1
ATOM 778 C CA . HIS A 1 95 ? -16.414 -3.427 14.927 1.00 85.06 95 HIS A CA 1
ATOM 779 C C . HIS A 1 95 ? -15.490 -2.751 13.905 1.00 85.06 95 HIS A C 1
ATOM 781 O O . HIS A 1 95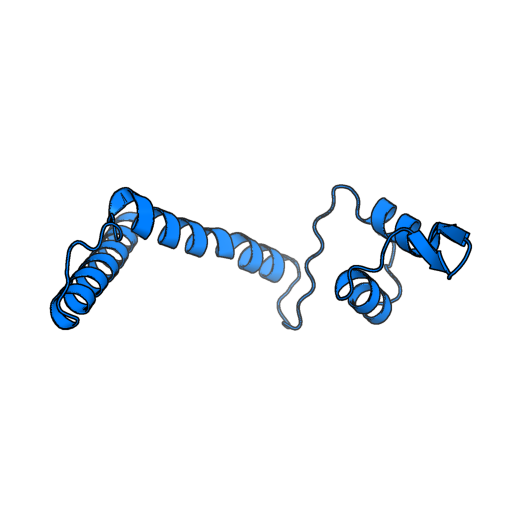 ? -14.491 -2.155 14.295 1.00 85.06 95 HIS A O 1
ATOM 787 N N . VAL A 1 96 ? -15.867 -2.761 12.621 1.00 85.56 96 VAL A N 1
ATOM 788 C CA . VAL A 1 96 ? -15.109 -2.071 11.562 1.00 85.56 96 VAL A CA 1
ATOM 789 C C . VAL A 1 96 ? -14.993 -0.574 11.857 1.00 85.56 96 VAL A C 1
ATOM 791 O O . VAL A 1 96 ? -13.914 -0.007 11.714 1.00 85.56 96 VAL A O 1
ATOM 794 N N . PHE A 1 97 ? -16.076 0.056 12.317 1.00 88.88 97 PHE A N 1
ATOM 795 C CA . PHE A 1 97 ? -16.076 1.470 12.686 1.00 88.88 97 PHE A CA 1
ATOM 796 C C . PHE A 1 97 ? -15.111 1.778 13.838 1.00 88.88 97 PHE A C 1
ATOM 798 O O . PHE A 1 97 ? -14.359 2.745 13.762 1.00 88.88 97 PHE A O 1
ATOM 805 N N . VAL A 1 98 ? -15.095 0.948 14.886 1.00 88.38 98 VAL A N 1
ATOM 806 C CA . VAL A 1 98 ? -14.164 1.118 16.011 1.00 88.38 98 VAL A CA 1
ATOM 807 C C . VAL A 1 98 ? -12.716 0.947 15.550 1.00 88.38 98 VAL A C 1
ATOM 809 O O . VAL A 1 98 ? -11.883 1.773 15.908 1.00 88.38 98 VAL A O 1
ATOM 812 N N . CYS A 1 99 ? -12.415 -0.050 14.711 1.00 85.75 99 CYS A N 1
ATOM 813 C CA . CYS A 1 99 ? -11.074 -0.217 14.143 1.00 85.75 99 CYS A CA 1
ATOM 814 C C . CYS A 1 99 ? -10.637 1.017 13.334 1.00 85.75 99 CYS A C 1
ATOM 816 O O . CYS A 1 99 ? -9.506 1.473 13.486 1.00 85.75 99 CYS A O 1
ATOM 818 N N . GLU A 1 100 ? -11.520 1.588 12.512 1.00 86.75 100 GLU A N 1
ATOM 819 C CA . GLU A 1 100 ? -11.211 2.798 11.738 1.00 86.75 100 GLU A CA 1
ATOM 820 C C . GLU A 1 100 ? -10.967 4.012 12.648 1.00 86.75 100 GLU A C 1
ATOM 822 O O . GLU A 1 100 ? -9.991 4.744 12.476 1.00 86.75 100 GLU A O 1
ATOM 827 N N . LEU A 1 101 ? -11.800 4.193 13.677 1.00 89.69 101 LEU A N 1
ATOM 828 C CA . LEU A 1 101 ? -11.632 5.270 14.652 1.00 89.69 101 LEU A CA 1
ATOM 829 C C . LEU A 1 101 ? -10.306 5.145 15.413 1.00 89.69 101 LEU A C 1
ATOM 831 O O . LEU A 1 101 ? -9.597 6.133 15.598 1.00 89.69 101 LEU A O 1
ATOM 835 N N . SER A 1 102 ? -9.951 3.937 15.846 1.00 88.75 102 SER A N 1
ATOM 836 C CA . SER A 1 102 ? -8.688 3.689 16.539 1.00 88.75 102 SER A CA 1
ATOM 837 C C . SER A 1 102 ? -7.475 3.927 15.640 1.00 88.75 102 SER A C 1
ATOM 839 O O . SER A 1 102 ? -6.461 4.427 16.123 1.00 88.75 102 SER A O 1
ATOM 841 N N . LEU A 1 103 ? -7.569 3.620 14.342 1.00 86.75 103 LEU A N 1
ATOM 842 C CA . LEU A 1 103 ? -6.517 3.954 13.383 1.00 86.75 103 LEU A CA 1
ATOM 843 C C . LEU A 1 103 ? -6.330 5.468 13.273 1.00 86.75 103 LEU A C 1
ATOM 845 O O . LEU A 1 103 ? -5.197 5.942 13.326 1.00 86.75 103 LEU A O 1
ATOM 849 N N . LEU A 1 104 ? -7.428 6.216 13.148 1.00 88.69 104 LEU A N 1
ATOM 850 C CA . LEU A 1 104 ? -7.399 7.675 13.071 1.00 88.69 104 LEU A CA 1
ATOM 851 C C . LEU A 1 104 ? -6.750 8.275 14.324 1.00 88.69 104 LEU A C 1
ATOM 853 O O . LEU A 1 104 ? -5.848 9.101 14.210 1.00 88.69 104 LEU A O 1
ATOM 857 N N . LEU A 1 105 ? -7.141 7.806 15.512 1.00 89.38 105 LEU A N 1
ATOM 858 C CA . LEU A 1 105 ? -6.525 8.224 16.775 1.00 89.38 105 LEU A CA 1
ATOM 859 C C . LEU A 1 105 ? -5.029 7.898 16.823 1.00 89.38 105 LEU A C 1
ATOM 861 O O . LEU A 1 105 ? -4.230 8.755 17.187 1.00 89.38 105 LEU A O 1
ATOM 865 N N . SER A 1 106 ? -4.638 6.688 16.419 1.00 87.00 106 SER A N 1
ATOM 866 C CA . SER A 1 106 ? -3.227 6.298 16.365 1.00 87.00 106 SER A CA 1
ATOM 867 C C . SER A 1 106 ? -2.418 7.208 15.442 1.00 87.00 106 SER A C 1
ATOM 869 O O . SER A 1 106 ? -1.277 7.516 15.763 1.00 87.00 106 SER A O 1
ATOM 871 N N . ARG A 1 107 ? -2.990 7.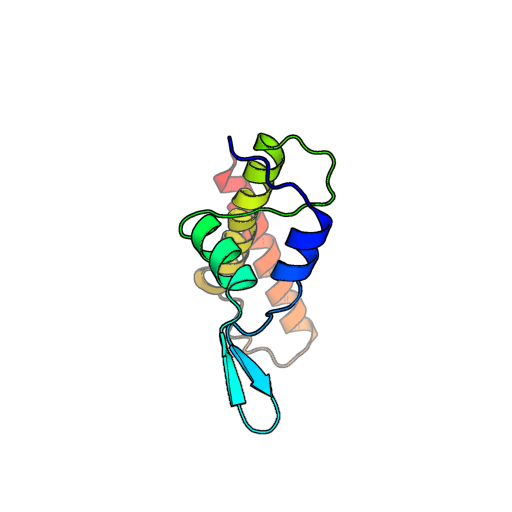645 14.314 1.00 84.56 107 ARG A N 1
ATOM 872 C CA . ARG A 1 107 ? -2.326 8.568 13.384 1.00 84.56 107 ARG A CA 1
ATOM 873 C C . ARG A 1 107 ? -2.184 9.971 13.954 1.00 84.56 107 ARG A C 1
ATOM 875 O O . ARG A 1 107 ? -1.097 10.525 13.879 1.00 84.56 107 ARG A O 1
ATOM 882 N N . LEU A 1 108 ? -3.227 10.497 14.592 1.00 88.94 108 LEU A N 1
ATOM 883 C CA . LEU A 1 108 ? -3.159 11.802 15.257 1.00 88.94 108 LEU A CA 1
ATOM 884 C C . LEU A 1 108 ? -2.095 11.841 16.361 1.00 88.94 108 LEU A C 1
ATOM 886 O O . LEU A 1 108 ? -1.429 12.855 16.523 1.00 88.94 108 LEU A O 1
ATOM 890 N N . ILE A 1 109 ? -1.930 10.743 17.105 1.00 91.62 109 ILE A N 1
ATOM 891 C CA . ILE A 1 109 ? -0.901 10.633 18.149 1.00 91.62 109 ILE A CA 1
ATOM 892 C C . ILE A 1 109 ? 0.505 10.481 17.546 1.00 91.62 109 ILE A C 1
ATOM 894 O O . ILE A 1 109 ? 1.469 10.925 18.152 1.00 91.62 109 ILE A O 1
ATOM 898 N N . GLU A 1 110 ? 0.650 9.842 16.381 1.00 84.06 110 GLU A N 1
ATOM 899 C CA . GLU A 1 110 ? 1.946 9.734 15.690 1.00 84.06 110 GLU A CA 1
ATOM 900 C C . GLU A 1 110 ? 2.402 11.067 15.063 1.00 84.06 110 GLU A C 1
ATOM 902 O O . GLU A 1 110 ? 3.604 11.273 14.903 1.00 84.06 110 GLU A O 1
ATOM 907 N N . GLU A 1 111 ? 1.465 11.932 14.658 1.00 73.81 111 GLU A N 1
ATOM 908 C CA . GLU A 1 111 ? 1.737 13.198 13.956 1.00 73.81 111 GLU A CA 1
ATOM 909 C C . GLU A 1 111 ? 1.871 14.423 14.880 1.00 73.81 111 GLU A C 1
ATOM 911 O O . GLU A 1 111 ? 2.449 15.427 14.456 1.00 73.81 111 GLU A O 1
ATOM 916 N N . GLY A 1 112 ? 1.333 14.357 16.103 1.00 54.81 112 GLY A N 1
ATOM 917 C CA . GLY A 1 112 ? 1.422 15.413 17.124 1.00 54.81 112 GLY A CA 1
ATOM 918 C C . GLY A 1 112 ? 2.630 15.268 18.037 1.00 54.81 112 GLY A C 1
ATOM 919 O O . GLY A 1 112 ? 3.246 16.315 18.340 1.00 54.81 112 GLY A O 1
#

pLDDT: mean 75.54, std 12.7, range [37.72, 91.62]

Foldseek 3Di:
DDPPPDPPVVCVLVVDVPDQWDDDPPDIDGPVVSVVVVVVCVPHDDDDDPDPDDPVVSVVVVVCVVVVVVLVVCLCPVLVLPPPPDPDPVVNVVSVVVSVVVSVVVVVVVVD

Radius of gyration: 22.7 Å; chains: 1; bounding box: 46×42×52 Å